Protein AF-F0NDY6-F1 (afdb_monomer_lite)

Structure (mmCIF, N/CA/C/O backbone):
data_AF-F0NDY6-F1
#
_entry.id   AF-F0NDY6-F1
#
loop_
_atom_site.group_PDB
_atom_site.id
_atom_site.type_symbol
_atom_site.label_atom_id
_atom_site.label_alt_id
_atom_site.label_comp_id
_atom_site.label_asym_id
_atom_site.label_entity_id
_atom_site.label_seq_id
_atom_site.pdbx_PDB_ins_code
_atom_site.Cartn_x
_atom_site.Cartn_y
_atom_site.Cartn_z
_atom_site.occupancy
_atom_site.B_iso_or_equiv
_atom_site.auth_seq_id
_atom_site.auth_comp_id
_atom_site.auth_asym_id
_atom_site.auth_atom_id
_atom_site.pdbx_PDB_model_num
ATOM 1 N N . MET A 1 1 ? -5.858 -20.146 -12.655 1.00 32.12 1 MET A N 1
ATOM 2 C CA . MET A 1 1 ? -6.289 -18.75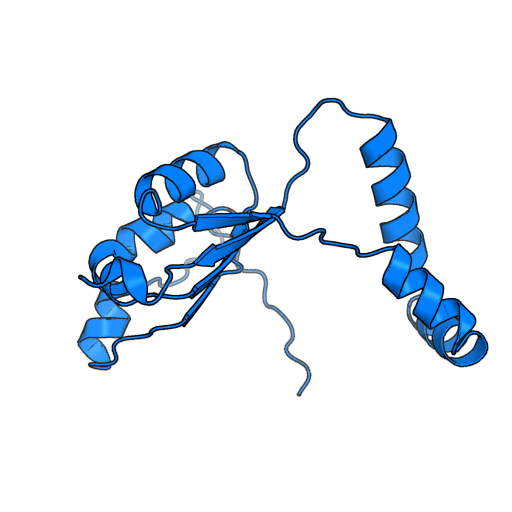9 -12.919 1.00 32.12 1 MET A CA 1
ATOM 3 C C . MET A 1 1 ? -5.084 -17.980 -13.416 1.00 32.12 1 MET A C 1
ATOM 5 O O . MET A 1 1 ? -4.081 -17.957 -12.718 1.00 32.12 1 MET A O 1
ATOM 9 N N . LYS A 1 2 ? -5.139 -17.445 -14.639 1.00 26.45 2 LYS A N 1
ATOM 10 C CA . LYS A 1 2 ? -4.203 -16.422 -15.123 1.00 26.45 2 LYS A CA 1
ATOM 11 C C . LYS A 1 2 ? -4.913 -15.088 -14.911 1.00 26.45 2 LYS A C 1
ATOM 13 O O . LYS A 1 2 ? -5.966 -14.895 -15.505 1.00 26.45 2 LYS A O 1
ATOM 18 N N . GLY A 1 3 ? -4.398 -14.247 -14.023 1.00 27.20 3 GLY A N 1
ATOM 19 C CA . GLY A 1 3 ? -4.790 -12.842 -13.980 1.00 27.20 3 GLY A CA 1
ATOM 20 C C . GLY A 1 3 ? -3.934 -12.102 -14.995 1.00 27.20 3 GLY A C 1
ATOM 21 O O . GLY A 1 3 ? -2.710 -12.135 -14.886 1.00 27.20 3 GLY A O 1
ATOM 22 N N . GLU A 1 4 ? -4.555 -11.511 -16.007 1.00 30.88 4 GLU A N 1
ATOM 23 C CA . GLU A 1 4 ? -3.909 -10.481 -16.814 1.00 30.88 4 GLU A CA 1
ATOM 24 C C . GLU A 1 4 ? -4.070 -9.176 -16.036 1.00 30.88 4 GLU A C 1
ATOM 26 O O . GLU A 1 4 ? -5.188 -8.717 -15.812 1.00 30.88 4 GLU A O 1
ATOM 31 N N . GLY A 1 5 ? -2.960 -8.644 -15.522 1.00 31.23 5 GLY A N 1
ATOM 32 C CA . GLY A 1 5 ? -2.957 -7.325 -14.902 1.00 31.23 5 GLY A CA 1
ATOM 33 C C . GLY A 1 5 ? -3.277 -6.296 -15.977 1.00 31.23 5 GLY A C 1
ATOM 34 O O . GLY A 1 5 ? -2.500 -6.126 -16.915 1.00 31.23 5 GLY A O 1
ATOM 35 N N . VAL A 1 6 ? -4.434 -5.651 -15.868 1.00 41.22 6 VAL A N 1
ATOM 36 C CA . VAL A 1 6 ? -4.767 -4.489 -16.687 1.00 41.22 6 VAL A CA 1
ATOM 37 C C . VAL A 1 6 ? -4.122 -3.299 -15.991 1.00 41.22 6 VAL A C 1
ATOM 39 O O . VAL A 1 6 ? -4.598 -2.866 -14.946 1.00 41.22 6 VAL A O 1
ATOM 42 N N . GLY A 1 7 ? -2.996 -2.825 -16.523 1.00 38.09 7 GLY A N 1
ATOM 43 C CA . GLY A 1 7 ? -2.398 -1.573 -16.070 1.00 38.09 7 GLY A CA 1
ATOM 44 C C . GLY A 1 7 ? -3.361 -0.433 -16.382 1.00 38.09 7 GLY A C 1
ATOM 45 O O . GLY A 1 7 ? -3.618 -0.151 -17.552 1.00 38.09 7 GLY A O 1
ATOM 46 N N . ALA A 1 8 ? -3.931 0.177 -15.348 1.00 44.84 8 ALA A N 1
ATOM 47 C CA . ALA A 1 8 ? -4.697 1.407 -15.465 1.00 44.84 8 ALA A CA 1
ATOM 48 C C . ALA A 1 8 ? -3.786 2.558 -15.044 1.00 44.84 8 ALA A C 1
ATOM 50 O O . ALA A 1 8 ? -3.334 2.623 -13.903 1.00 44.84 8 ALA A O 1
ATOM 51 N N . TYR A 1 9 ? -3.496 3.444 -15.987 1.00 43.22 9 TYR A N 1
ATOM 52 C CA . TYR A 1 9 ? -2.770 4.676 -15.730 1.00 43.22 9 TYR A CA 1
ATOM 53 C C . TYR A 1 9 ? -3.786 5.755 -15.362 1.00 43.22 9 TYR A C 1
ATOM 55 O O . TYR A 1 9 ? -4.746 5.976 -16.100 1.00 43.22 9 TYR A O 1
ATOM 63 N N . VAL A 1 10 ? -3.588 6.431 -14.234 1.00 45.19 10 VAL A N 1
ATOM 64 C CA . VAL A 1 10 ? -4.362 7.631 -13.902 1.00 45.19 10 VAL A CA 1
ATOM 65 C C . VAL A 1 10 ? -3.644 8.818 -14.536 1.00 45.19 10 VAL A C 1
ATOM 67 O O . VAL A 1 10 ? -2.649 9.304 -14.003 1.00 45.19 10 VAL A O 1
ATOM 70 N N . PHE A 1 11 ? -4.114 9.254 -15.703 1.00 44.19 11 PHE A N 1
ATOM 71 C CA . PHE A 1 11 ? -3.645 10.484 -16.340 1.00 44.19 11 PHE A CA 1
ATOM 72 C C . PHE A 1 11 ? -4.485 11.666 -15.846 1.00 44.19 11 PHE A C 1
ATOM 74 O O . PHE A 1 11 ? -5.712 11.612 -15.908 1.00 44.19 11 PHE A O 1
ATOM 81 N N . GLU A 1 12 ? -3.847 12.756 -15.412 1.00 50.72 12 GLU A N 1
ATOM 82 C CA . GLU A 1 12 ? -4.555 14.021 -15.140 1.00 50.72 12 GLU A CA 1
ATOM 83 C C . GLU A 1 12 ? -5.083 14.682 -16.440 1.00 50.72 12 GLU A C 1
ATOM 85 O O . GLU A 1 12 ? -5.994 15.503 -16.371 1.00 50.72 12 GLU A O 1
ATOM 90 N N . ASP A 1 13 ? -4.613 14.240 -17.620 1.00 47.25 13 ASP A N 1
ATOM 91 C CA . ASP A 1 13 ? -4.932 14.815 -18.942 1.00 47.25 13 ASP A CA 1
ATOM 92 C C . ASP A 1 13 ? -5.952 14.018 -19.796 1.00 47.25 13 ASP A C 1
ATOM 94 O O . ASP A 1 13 ? -6.128 14.286 -20.983 1.00 47.25 13 ASP A O 1
ATOM 98 N N . GLY A 1 14 ? -6.703 13.079 -19.209 1.00 49.50 14 GLY A N 1
ATOM 99 C CA . GLY A 1 14 ? -8.035 12.741 -19.739 1.00 49.50 14 GLY A CA 1
ATOM 100 C C . GLY A 1 14 ? -8.163 11.798 -20.949 1.00 49.50 14 GLY A C 1
ATOM 101 O O . GLY A 1 14 ? -9.225 11.798 -21.570 1.00 49.50 14 GLY A O 1
ATOM 102 N N . GLU A 1 15 ? -7.196 10.931 -21.265 1.00 50.59 15 GLU A N 1
ATOM 103 C CA . GLU A 1 15 ? -7.469 9.779 -22.150 1.00 50.59 15 GLU A CA 1
ATOM 104 C C . GLU A 1 15 ? -7.735 8.505 -21.332 1.00 50.59 15 GLU A C 1
ATOM 106 O O . GLU A 1 15 ? -6.826 7.771 -20.953 1.00 50.59 15 GLU A O 1
ATOM 111 N N . GLY A 1 16 ? -9.025 8.267 -21.058 1.00 60.34 16 GLY A N 1
ATOM 112 C CA . GLY A 1 16 ? -9.543 7.109 -20.322 1.00 60.34 16 GLY A CA 1
ATOM 113 C C . GLY A 1 16 ? -10.058 7.479 -18.932 1.00 60.34 16 GLY A C 1
ATOM 114 O O . GLY A 1 16 ? -9.355 7.318 -17.941 1.00 60.34 16 GLY A O 1
ATOM 115 N N . MET A 1 17 ? -11.298 7.973 -18.844 1.00 63.53 17 MET A N 1
ATOM 116 C CA . MET A 1 17 ? -11.940 8.188 -17.545 1.00 63.53 17 MET A CA 1
ATOM 117 C C . MET A 1 17 ? -12.226 6.837 -16.888 1.00 63.53 17 MET A C 1
ATOM 119 O O . MET A 1 17 ? -12.921 5.997 -17.460 1.00 63.53 17 MET A O 1
ATOM 123 N N . VAL A 1 18 ? -11.697 6.646 -15.685 1.00 72.69 18 VAL A N 1
ATOM 124 C CA . VAL A 1 18 ? -12.030 5.523 -14.810 1.00 72.69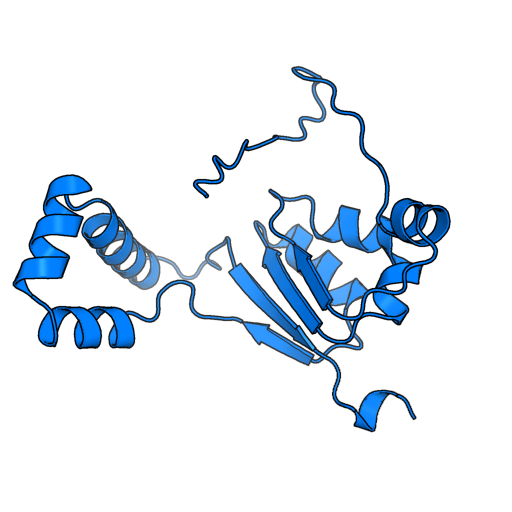 18 VAL A CA 1
ATOM 125 C C . VAL A 1 18 ? -12.737 6.066 -13.578 1.00 72.69 18 VAL A C 1
ATOM 127 O O . VAL A 1 18 ? -12.338 7.090 -13.025 1.00 72.69 18 VAL A O 1
ATOM 130 N N . GLU A 1 19 ? -13.804 5.395 -13.159 1.00 81.06 19 GLU A N 1
ATOM 131 C CA . GLU A 1 19 ? -14.434 5.684 -11.875 1.00 81.06 19 GLU A CA 1
ATOM 132 C C . GLU A 1 19 ? -13.566 5.104 -10.757 1.00 81.06 19 GLU A C 1
ATOM 134 O O . GLU A 1 19 ? -13.133 3.950 -10.813 1.00 81.06 19 GLU A O 1
ATOM 139 N N . THR A 1 20 ? -13.298 5.916 -9.740 1.00 86.75 20 THR A N 1
ATOM 140 C CA . THR A 1 20 ? -12.512 5.528 -8.568 1.00 86.75 20 THR A CA 1
ATOM 141 C C . THR A 1 20 ? -13.327 5.768 -7.308 1.00 86.75 20 THR A C 1
ATOM 143 O O . THR A 1 20 ? -14.029 6.771 -7.218 1.00 86.75 20 THR A O 1
ATOM 146 N N 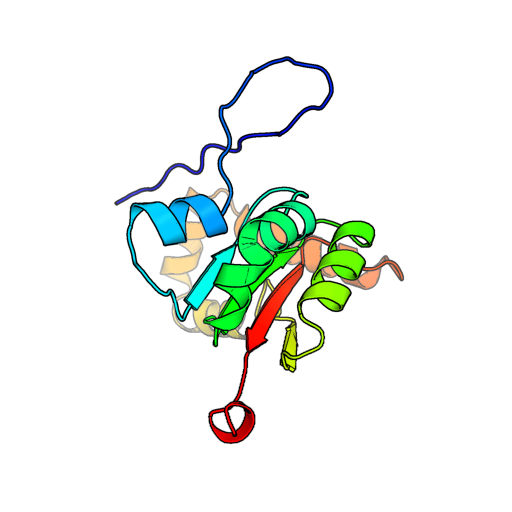. THR A 1 21 ? -13.175 4.893 -6.321 1.00 92.38 21 THR A N 1
ATOM 147 C CA . THR A 1 21 ? -13.742 5.027 -4.971 1.00 92.38 21 THR A CA 1
ATOM 148 C C . THR A 1 21 ? -12.616 4.962 -3.941 1.00 92.38 21 THR A C 1
ATOM 150 O O . THR A 1 21 ? -11.475 4.612 -4.267 1.00 92.38 21 THR A O 1
ATOM 153 N N . THR A 1 22 ? -12.914 5.323 -2.699 1.00 95.19 22 THR A N 1
ATOM 154 C CA . THR A 1 22 ? -11.948 5.276 -1.603 1.00 95.19 22 THR A CA 1
ATOM 155 C C . THR A 1 22 ? -12.006 3.956 -0.832 1.00 95.19 22 THR A C 1
ATOM 157 O O . THR A 1 22 ? -13.012 3.250 -0.824 1.00 95.19 22 THR A O 1
ATOM 160 N N . LEU A 1 23 ? -10.917 3.607 -0.139 1.00 94.50 23 LEU A N 1
ATOM 161 C CA . LEU A 1 23 ? -10.915 2.426 0.731 1.00 94.50 23 LEU A CA 1
ATOM 162 C C . LEU A 1 23 ? -11.915 2.571 1.889 1.00 94.50 23 LEU A C 1
ATOM 164 O O . LEU A 1 23 ? -12.510 1.575 2.293 1.00 94.50 23 LEU A O 1
ATOM 168 N N . ASP A 1 24 ? -12.115 3.792 2.398 1.00 97.12 24 ASP A N 1
ATOM 169 C CA . ASP A 1 24 ? -13.085 4.060 3.461 1.00 97.12 24 ASP A CA 1
ATOM 170 C C . ASP A 1 24 ? -14.533 3.870 2.990 1.00 97.12 24 ASP A C 1
ATOM 172 O O . ASP A 1 24 ? -15.311 3.261 3.721 1.00 97.12 24 ASP A O 1
ATOM 176 N N . GLU A 1 25 ? -14.877 4.298 1.771 1.00 96.38 25 GLU A N 1
ATOM 177 C CA . GLU A 1 25 ? -16.191 4.024 1.162 1.00 96.38 25 GLU A CA 1
ATOM 178 C C . GLU A 1 25 ? -16.427 2.515 1.026 1.00 96.38 25 GLU A C 1
ATOM 180 O O . GLU A 1 25 ? -17.449 2.007 1.481 1.00 96.38 25 GLU A O 1
ATOM 185 N N . ILE A 1 26 ? -15.443 1.761 0.520 1.00 94.19 26 ILE A N 1
ATOM 186 C CA . ILE A 1 26 ? -15.537 0.293 0.438 1.00 94.19 26 ILE A CA 1
ATOM 187 C C . ILE A 1 26 ? -15.738 -0.324 1.833 1.00 94.19 26 ILE A C 1
ATOM 189 O O . ILE A 1 26 ? -16.524 -1.261 2.003 1.00 94.19 26 ILE A O 1
ATOM 193 N N . MET A 1 27 ? -15.026 0.169 2.849 1.00 95.12 27 MET A N 1
ATOM 194 C CA . MET A 1 27 ? -15.158 -0.295 4.233 1.00 95.12 27 MET A CA 1
ATOM 195 C C . MET A 1 27 ? -16.567 -0.028 4.787 1.00 95.12 27 MET A C 1
ATOM 197 O O . MET A 1 27 ? -17.130 -0.886 5.470 1.00 95.12 27 MET A O 1
ATOM 201 N N . GLU A 1 28 ? -17.139 1.140 4.491 1.00 95.88 28 GLU A N 1
ATOM 202 C CA . GLU A 1 28 ? -18.485 1.536 4.909 1.00 95.88 28 GLU A CA 1
ATOM 203 C C . GLU A 1 28 ? -19.567 0.704 4.210 1.00 95.88 28 GLU A C 1
ATOM 205 O O . GLU A 1 28 ? -20.410 0.111 4.884 1.00 95.88 28 GLU A O 1
ATOM 210 N N . GLU A 1 29 ? -19.499 0.581 2.884 1.00 96.00 29 GLU A N 1
ATOM 211 C CA . GLU A 1 29 ? -20.467 -0.166 2.073 1.00 96.00 29 GLU A CA 1
ATOM 212 C C . GLU A 1 29 ? -20.502 -1.655 2.425 1.00 96.00 29 GLU A C 1
ATOM 214 O O . GLU A 1 29 ? -21.564 -2.280 2.470 1.00 96.00 29 GLU A O 1
ATOM 219 N N . THR A 1 30 ? -19.333 -2.243 2.681 1.00 94.12 30 THR A N 1
ATOM 220 C CA . THR A 1 30 ? -19.222 -3.676 2.980 1.00 94.12 30 THR A CA 1
ATOM 221 C C . THR A 1 30 ? -19.377 -3.994 4.467 1.00 94.12 30 THR A C 1
ATOM 223 O O . THR A 1 30 ? -19.604 -5.151 4.828 1.00 94.12 30 THR A O 1
ATOM 226 N N . GLY A 1 31 ? -19.208 -3.002 5.349 1.00 94.31 31 GLY A N 1
ATOM 227 C CA . GLY A 1 31 ? -19.110 -3.187 6.800 1.00 94.31 31 GLY A CA 1
ATOM 228 C C . GLY A 1 31 ? -17.886 -4.002 7.250 1.00 94.31 31 GLY A C 1
ATOM 229 O O . GLY A 1 31 ? -17.790 -4.381 8.424 1.00 94.31 31 GLY A O 1
ATOM 230 N N . LEU A 1 32 ? -16.956 -4.315 6.340 1.00 93.00 32 LEU A N 1
ATOM 231 C CA . LEU A 1 32 ? -15.773 -5.121 6.625 1.00 93.00 32 LEU A CA 1
ATOM 232 C C . LEU A 1 32 ? -14.671 -4.264 7.237 1.00 93.00 32 LEU A C 1
ATOM 234 O O . LEU A 1 32 ? -14.440 -3.142 6.821 1.00 93.00 32 LEU A O 1
ATOM 238 N N . LYS A 1 33 ? -13.926 -4.828 8.189 1.00 95.56 33 LYS A N 1
ATOM 239 C CA . LYS A 1 33 ? -12.748 -4.190 8.795 1.00 95.56 33 LYS A CA 1
ATOM 240 C C . LYS A 1 33 ? -11.504 -4.996 8.434 1.00 95.56 33 LYS A C 1
ATOM 242 O O . LYS A 1 33 ? -11.177 -5.948 9.152 1.00 95.56 33 LYS A O 1
ATOM 247 N N . PRO A 1 34 ? -10.851 -4.706 7.296 1.00 93.38 34 PRO A N 1
ATOM 248 C CA . PRO A 1 34 ? -9.717 -5.496 6.850 1.00 93.38 34 PRO A CA 1
ATOM 249 C C . PRO A 1 34 ? -8.551 -5.357 7.831 1.00 93.38 34 PRO A C 1
ATOM 251 O O . PRO A 1 34 ? -8.283 -4.283 8.361 1.00 93.38 34 PRO A O 1
ATOM 254 N N . ARG A 1 35 ? -7.843 -6.467 8.053 1.00 95.25 35 ARG A N 1
ATOM 255 C CA . ARG A 1 35 ? -6.606 -6.510 8.855 1.00 95.25 35 ARG A CA 1
ATOM 256 C C . ARG A 1 35 ? -5.351 -6.532 7.986 1.00 95.25 35 ARG A C 1
ATOM 258 O O . ARG A 1 35 ? -4.257 -6.270 8.479 1.00 95.25 35 ARG A O 1
ATOM 265 N N . ILE A 1 36 ? -5.506 -6.868 6.707 1.00 95.69 36 ILE A N 1
ATOM 266 C CA . ILE A 1 36 ? -4.421 -7.029 5.741 1.00 95.69 36 ILE A CA 1
ATOM 267 C C . ILE A 1 36 ? -4.779 -6.244 4.483 1.00 95.69 36 ILE A C 1
ATOM 269 O O . ILE A 1 36 ? -5.898 -6.367 3.988 1.00 95.69 36 ILE A O 1
ATOM 273 N N . LEU A 1 37 ? -3.819 -5.484 3.964 1.00 95.69 37 LEU A N 1
ATOM 274 C CA . LEU A 1 37 ? -3.913 -4.765 2.698 1.00 95.69 37 LEU A CA 1
ATOM 275 C C . LEU A 1 37 ? -2.729 -5.154 1.807 1.00 95.69 37 LEU A C 1
ATOM 277 O O . LEU A 1 37 ? -1.586 -5.118 2.253 1.00 95.69 37 LEU A O 1
ATOM 281 N N . LYS A 1 38 ? -2.996 -5.504 0.547 1.00 95.62 38 LYS A N 1
ATOM 282 C CA . LYS A 1 38 ? -1.976 -5.571 -0.504 1.00 95.62 38 LYS A CA 1
ATOM 283 C C . LYS A 1 38 ? -2.273 -4.470 -1.514 1.00 95.62 38 LYS A C 1
ATOM 285 O O . LYS A 1 38 ? -3.379 -4.438 -2.045 1.00 95.62 38 LYS A O 1
ATOM 290 N N . MET A 1 39 ? -1.312 -3.588 -1.757 1.00 93.81 39 MET A N 1
ATOM 291 C CA . MET A 1 39 ? -1.469 -2.415 -2.615 1.00 93.81 39 MET A CA 1
ATOM 292 C C . MET A 1 39 ? -0.365 -2.387 -3.665 1.00 93.81 39 MET A C 1
ATOM 294 O O . MET A 1 39 ? 0.811 -2.289 -3.347 1.00 93.81 39 MET A O 1
ATOM 298 N N . ASP A 1 40 ? -0.758 -2.508 -4.920 1.00 92.19 40 ASP A N 1
ATOM 299 C CA . ASP A 1 40 ? 0.145 -2.553 -6.063 1.00 92.19 40 ASP A CA 1
ATOM 300 C C . ASP A 1 40 ? -0.517 -1.710 -7.153 1.00 92.19 40 ASP A C 1
ATOM 302 O O . ASP A 1 40 ? -1.324 -2.207 -7.940 1.00 92.19 40 ASP A O 1
ATOM 306 N N . ILE A 1 41 ? -0.344 -0.392 -7.023 1.00 87.81 41 ILE A N 1
ATOM 307 C CA . ILE A 1 41 ? -0.948 0.622 -7.888 1.00 87.81 41 ILE A CA 1
ATOM 308 C C . ILE A 1 41 ? 0.142 1.589 -8.327 1.00 87.81 41 ILE A C 1
ATOM 310 O O . ILE A 1 41 ? 0.984 1.980 -7.528 1.00 87.81 41 ILE A O 1
ATOM 314 N N . GLU A 1 42 ? 0.108 1.985 -9.589 1.00 85.38 42 GLU A N 1
ATOM 315 C CA . GLU A 1 42 ? 1.161 2.789 -10.207 1.00 85.38 42 GLU A CA 1
ATOM 316 C C . GLU A 1 42 ? 1.088 4.245 -9.708 1.00 85.38 42 GLU A C 1
ATOM 318 O O . GLU A 1 42 ? 0.255 5.031 -10.165 1.00 85.38 42 GLU A O 1
ATOM 323 N N . GLY A 1 43 ? 1.939 4.615 -8.746 1.00 80.62 43 GLY A N 1
ATOM 324 C CA . GLY A 1 43 ? 2.198 6.016 -8.376 1.00 80.62 43 GLY A CA 1
ATOM 325 C C . GLY A 1 43 ? 1.067 6.754 -7.644 1.00 80.62 43 GLY A C 1
ATOM 326 O O . GLY A 1 43 ? 1.111 7.981 -7.533 1.00 80.62 43 GLY A O 1
ATOM 327 N N . ALA A 1 44 ? 0.062 6.047 -7.114 1.00 88.94 44 ALA A N 1
ATOM 328 C CA . ALA A 1 44 ? -1.062 6.629 -6.366 1.00 88.94 44 ALA A CA 1
ATOM 329 C C . ALA A 1 44 ? -1.249 6.070 -4.937 1.00 88.94 44 ALA A C 1
ATOM 331 O O . ALA A 1 44 ? -2.247 6.368 -4.283 1.00 88.94 44 ALA A O 1
ATOM 332 N N . GLU A 1 45 ? -0.299 5.290 -4.429 1.00 94.50 45 GLU A N 1
ATOM 333 C CA . GLU A 1 45 ? -0.291 4.600 -3.132 1.00 94.50 45 GLU A CA 1
ATOM 334 C C . GLU A 1 45 ? -0.633 5.544 -1.970 1.00 94.50 45 GLU A C 1
ATOM 336 O O . GLU A 1 45 ? -1.579 5.304 -1.220 1.00 94.50 45 GLU A O 1
ATOM 341 N N . GLY A 1 46 ? 0.068 6.672 -1.855 1.00 93.94 46 GLY A N 1
ATOM 342 C CA . GLY A 1 46 ? -0.182 7.685 -0.834 1.00 93.94 46 GLY A CA 1
ATOM 343 C C . GLY A 1 46 ? -1.577 8.300 -0.950 1.00 93.94 46 GLY A C 1
ATOM 344 O O . GLY A 1 46 ? -2.263 8.439 0.060 1.00 93.94 46 GLY A O 1
ATOM 345 N N . LYS A 1 47 ? -2.046 8.605 -2.172 1.00 92.75 47 LYS A N 1
ATOM 346 C CA . LYS A 1 47 ? -3.414 9.112 -2.407 1.00 92.75 47 LYS A CA 1
ATOM 347 C C . LYS A 1 47 ? -4.465 8.074 -1.979 1.00 92.75 47 LYS A C 1
ATOM 349 O O . LYS A 1 47 ? -5.429 8.428 -1.303 1.00 92.75 47 LYS A O 1
ATOM 354 N N . ALA A 1 48 ? -4.256 6.798 -2.305 1.00 94.31 48 ALA A N 1
ATOM 355 C CA . ALA A 1 48 ? -5.149 5.708 -1.916 1.00 94.31 48 ALA A CA 1
ATOM 356 C C . ALA A 1 48 ? -5.190 5.500 -0.392 1.00 94.31 48 ALA A C 1
ATOM 358 O O . ALA A 1 48 ? -6.263 5.277 0.168 1.00 94.31 48 ALA A O 1
ATOM 359 N N . LEU A 1 49 ? -4.050 5.630 0.298 1.00 96.19 49 LEU A N 1
ATOM 360 C CA . LEU A 1 49 ? -3.992 5.582 1.762 1.00 96.19 49 LEU A CA 1
ATOM 361 C C . LEU A 1 49 ? -4.682 6.784 2.422 1.00 96.19 49 LEU A C 1
ATOM 363 O O . LEU A 1 49 ? -5.335 6.601 3.447 1.00 96.19 49 LEU A O 1
ATOM 367 N N . ILE A 1 50 ? -4.593 7.986 1.837 1.00 95.62 50 ILE A N 1
ATOM 368 C CA . ILE A 1 50 ? -5.329 9.173 2.314 1.00 95.62 50 ILE A CA 1
ATOM 369 C C . ILE A 1 50 ? -6.840 8.924 2.253 1.00 95.62 50 ILE A C 1
ATOM 371 O O . ILE A 1 50 ? -7.537 9.165 3.237 1.00 95.62 50 ILE A O 1
ATOM 375 N N . GLY A 1 51 ? -7.341 8.383 1.137 1.00 94.06 51 GLY A N 1
ATOM 376 C CA . GLY A 1 51 ? -8.748 7.978 1.013 1.00 94.06 51 GLY A CA 1
ATOM 377 C C . GLY A 1 51 ? -9.146 6.811 1.931 1.00 94.06 51 GLY A C 1
ATOM 378 O O . GLY A 1 51 ? -10.325 6.530 2.099 1.00 94.06 51 GLY A O 1
ATOM 379 N N . GLY A 1 52 ? -8.180 6.116 2.529 1.00 94.75 52 GLY A N 1
ATOM 380 C CA . GLY A 1 52 ? -8.389 4.973 3.415 1.00 94.75 52 GLY A CA 1
ATOM 381 C C . GLY A 1 52 ? -8.052 5.234 4.877 1.00 94.75 52 GLY A C 1
ATOM 382 O O . GLY A 1 52 ? -7.737 4.282 5.593 1.00 94.75 52 GLY A O 1
ATOM 383 N N . ILE A 1 53 ? -8.021 6.489 5.333 1.00 95.25 53 ILE A N 1
ATOM 384 C CA . ILE A 1 53 ? -7.449 6.821 6.644 1.00 95.25 53 ILE A CA 1
ATOM 385 C C . ILE A 1 53 ? -8.180 6.139 7.810 1.00 95.25 53 ILE A C 1
ATOM 387 O O . ILE A 1 53 ? -7.562 5.810 8.827 1.00 95.25 53 ILE A O 1
ATOM 391 N N . ASN A 1 54 ? -9.488 5.887 7.687 1.00 95.12 54 ASN A N 1
ATOM 392 C CA . ASN A 1 54 ? -10.228 5.136 8.697 1.00 95.12 54 ASN A CA 1
ATOM 393 C C . ASN A 1 54 ? -9.975 3.633 8.578 1.00 95.12 54 ASN A C 1
ATOM 395 O O . ASN A 1 54 ? -9.816 2.965 9.600 1.00 95.12 54 ASN A O 1
ATOM 399 N N . THR A 1 55 ? -9.854 3.123 7.358 1.00 95.56 55 THR A N 1
ATOM 400 C CA . THR A 1 55 ? -9.507 1.732 7.054 1.00 95.56 55 THR A CA 1
ATOM 401 C C . THR A 1 55 ? -8.133 1.368 7.620 1.00 95.56 55 THR A C 1
ATOM 403 O O . THR A 1 55 ? -7.985 0.334 8.274 1.00 95.56 55 THR A O 1
ATOM 406 N N . VAL A 1 56 ? -7.139 2.254 7.480 1.00 95.44 56 VAL A N 1
ATOM 407 C CA . VAL A 1 56 ? -5.764 2.081 7.989 1.00 95.44 56 VAL A CA 1
ATOM 408 C C . VAL A 1 56 ? -5.717 1.803 9.497 1.00 95.44 56 VAL A C 1
ATOM 410 O O . VAL A 1 56 ? -4.830 1.086 9.970 1.00 95.44 56 VAL A O 1
ATOM 413 N N . LYS A 1 57 ? -6.693 2.296 10.271 1.00 93.50 57 LYS A N 1
ATOM 414 C CA . LYS A 1 57 ? -6.772 2.063 11.725 1.00 93.50 57 LYS A CA 1
ATOM 415 C C . LYS A 1 57 ? -6.929 0.580 12.070 1.00 93.50 57 LYS A C 1
ATOM 417 O O . LYS A 1 57 ? -6.415 0.149 13.101 1.00 93.50 57 LYS A O 1
ATOM 422 N N . TYR A 1 58 ? -7.586 -0.192 11.206 1.00 94.12 58 TYR A N 1
ATOM 423 C CA . TYR A 1 58 ? -7.846 -1.622 11.399 1.00 94.12 58 TYR A CA 1
ATOM 424 C C . TYR A 1 58 ? -6.752 -2.524 10.821 1.00 94.12 58 TYR A C 1
ATOM 426 O O . TYR A 1 58 ? -6.669 -3.701 11.179 1.00 94.12 58 TYR A O 1
ATOM 434 N N . LEU A 1 59 ? -5.897 -1.974 9.955 1.00 94.75 59 LEU A N 1
ATOM 435 C CA . LEU A 1 59 ? -4.818 -2.721 9.328 1.00 94.75 59 LEU A CA 1
ATOM 436 C C . LEU A 1 59 ? -3.718 -3.059 10.337 1.00 94.75 59 LEU A C 1
ATOM 438 O O . LEU A 1 59 ? -3.277 -2.231 11.143 1.00 94.75 59 LEU A O 1
ATOM 442 N N . GLU A 1 60 ? -3.244 -4.294 10.232 1.00 95.25 60 GLU A N 1
ATOM 443 C CA . GLU A 1 60 ? -2.125 -4.845 10.994 1.00 95.25 60 GLU A CA 1
ATOM 444 C C . GLU A 1 60 ? -0.938 -5.171 10.094 1.00 95.25 60 GLU A C 1
ATOM 446 O O . GLU A 1 60 ? 0.198 -5.174 10.561 1.00 95.25 60 GLU A O 1
ATOM 451 N N . LEU A 1 61 ? -1.205 -5.453 8.817 1.00 95.94 61 LEU A N 1
ATOM 452 C CA . LEU A 1 61 ? -0.214 -5.790 7.807 1.00 95.94 61 LEU A CA 1
ATOM 453 C C . LEU A 1 61 ? -0.565 -5.097 6.492 1.00 95.94 61 LEU A C 1
ATOM 455 O O . LEU A 1 61 ? -1.699 -5.182 6.021 1.00 95.94 61 LEU A O 1
ATOM 459 N N . ILE A 1 62 ? 0.420 -4.447 5.889 1.00 97.06 62 ILE A N 1
ATOM 460 C CA . ILE A 1 62 ? 0.299 -3.810 4.584 1.00 97.06 62 ILE A CA 1
ATOM 461 C C . ILE A 1 62 ? 1.498 -4.240 3.750 1.00 97.06 62 ILE A C 1
ATOM 463 O O . ILE A 1 62 ? 2.636 -4.006 4.143 1.00 97.06 62 ILE A O 1
ATOM 467 N N . GLU A 1 63 ? 1.254 -4.883 2.619 1.00 96.19 63 GLU A N 1
ATOM 468 C CA . GLU A 1 63 ? 2.266 -5.136 1.596 1.00 96.19 63 GLU A CA 1
ATOM 469 C C . GLU A 1 63 ? 2.034 -4.156 0.452 1.00 96.19 63 GLU A C 1
ATOM 471 O O . GLU A 1 63 ? 0.919 -4.077 -0.064 1.00 96.19 63 GLU A O 1
ATOM 476 N N . MET A 1 64 ? 3.062 -3.411 0.059 1.00 93.62 64 MET A N 1
ATOM 477 C CA . MET A 1 64 ? 2.940 -2.440 -1.019 1.00 93.62 64 MET A CA 1
ATOM 478 C C . MET A 1 64 ? 4.146 -2.382 -1.940 1.00 93.62 64 MET A C 1
ATOM 480 O O . MET A 1 64 ? 5.278 -2.565 -1.497 1.00 93.62 64 MET A O 1
ATOM 484 N N . GLU A 1 65 ? 3.887 -2.094 -3.208 1.00 93.62 65 GLU A N 1
ATOM 485 C CA . GLU A 1 65 ? 4.895 -1.668 -4.171 1.00 93.62 65 GLU A CA 1
ATOM 486 C C . GLU A 1 65 ? 4.773 -0.153 -4.336 1.00 93.62 65 GLU A C 1
ATOM 488 O O . GLU A 1 65 ? 3.723 0.317 -4.751 1.00 93.62 65 GLU A O 1
ATOM 493 N N . VAL A 1 66 ? 5.800 0.600 -3.929 1.00 92.19 66 VAL A N 1
ATOM 494 C CA . VAL A 1 66 ? 5.826 2.068 -4.025 1.00 92.19 66 VAL A CA 1
ATOM 495 C C . VAL A 1 66 ? 6.660 2.476 -5.229 1.00 92.19 66 VAL A C 1
ATOM 497 O O . VAL A 1 66 ? 7.810 2.044 -5.331 1.00 92.19 66 VAL A O 1
ATOM 500 N N . HIS A 1 67 ? 6.115 3.310 -6.112 1.00 88.62 67 HIS A N 1
ATOM 501 C CA . HIS A 1 67 ? 6.706 3.571 -7.432 1.00 88.62 67 HIS A CA 1
ATOM 502 C C . HIS A 1 67 ? 7.615 4.810 -7.529 1.00 88.62 67 HIS A C 1
ATOM 504 O O . HIS A 1 67 ? 8.403 4.904 -8.472 1.00 88.62 67 HIS A O 1
ATOM 510 N N . ASP A 1 68 ? 7.584 5.731 -6.560 1.00 88.56 68 ASP A N 1
ATOM 511 C CA . ASP A 1 68 ? 8.445 6.921 -6.556 1.00 88.56 68 ASP A CA 1
ATOM 512 C C . ASP A 1 68 ? 8.742 7.468 -5.143 1.00 88.56 68 ASP A C 1
ATOM 514 O O . ASP A 1 68 ? 8.133 7.079 -4.143 1.00 88.56 68 ASP A O 1
ATOM 518 N N . GLU A 1 69 ? 9.721 8.375 -5.051 1.00 90.25 69 GLU A N 1
ATOM 519 C CA . GLU A 1 69 ? 10.194 8.933 -3.778 1.00 90.25 69 GLU A CA 1
ATOM 520 C C . GLU A 1 69 ? 9.209 9.902 -3.115 1.00 90.25 69 GLU A C 1
ATOM 522 O O . GLU A 1 69 ? 9.131 9.958 -1.885 1.00 90.25 69 GLU A O 1
ATOM 527 N N . GLU A 1 70 ? 8.463 10.682 -3.895 1.00 90.25 70 GLU A N 1
ATOM 528 C CA . GLU A 1 70 ? 7.487 11.622 -3.344 1.00 90.25 70 GLU A CA 1
ATOM 529 C C . GLU A 1 70 ? 6.340 10.859 -2.681 1.00 90.25 70 GLU A C 1
ATOM 531 O O . GLU A 1 70 ? 5.912 11.174 -1.567 1.00 90.25 70 GLU A O 1
ATOM 536 N N . ASN A 1 71 ? 5.882 9.808 -3.346 1.00 90.38 71 ASN A N 1
ATOM 537 C CA . ASN A 1 71 ? 4.850 8.925 -2.858 1.00 90.38 71 ASN A CA 1
ATOM 538 C C . ASN A 1 71 ? 5.318 8.141 -1.631 1.00 90.38 71 ASN A C 1
ATOM 540 O O . ASN A 1 71 ? 4.606 8.076 -0.630 1.00 90.38 71 ASN A O 1
ATOM 544 N N . MET A 1 72 ? 6.571 7.678 -1.637 1.00 92.94 72 MET A N 1
ATOM 545 C CA . MET A 1 72 ? 7.191 7.058 -0.469 1.00 92.94 72 MET A CA 1
ATOM 546 C C . MET A 1 72 ? 7.131 7.953 0.776 1.00 92.94 72 MET A C 1
ATOM 548 O O . MET A 1 72 ? 6.786 7.471 1.853 1.00 92.94 72 MET A O 1
ATOM 552 N N . LYS A 1 73 ? 7.398 9.259 0.641 1.00 93.81 73 LYS A N 1
ATOM 553 C CA . LYS A 1 73 ? 7.302 10.212 1.764 1.00 93.81 73 LYS A CA 1
ATOM 554 C C . LYS A 1 73 ? 5.875 10.309 2.309 1.00 93.81 73 LYS A C 1
ATOM 556 O O . LYS A 1 73 ? 5.686 10.247 3.520 1.00 93.81 73 LYS A O 1
ATOM 561 N N . LYS A 1 74 ? 4.874 10.396 1.425 1.00 94.50 74 LYS A N 1
ATOM 562 C CA . LYS A 1 74 ? 3.448 10.436 1.810 1.00 94.50 74 LYS A CA 1
ATOM 563 C C . LYS A 1 74 ? 3.024 9.152 2.524 1.00 94.50 74 LYS A C 1
ATOM 565 O O . LYS A 1 74 ? 2.382 9.203 3.568 1.00 94.50 74 LYS A O 1
ATOM 570 N N . VAL A 1 75 ? 3.414 7.997 1.984 1.00 95.56 75 VAL A N 1
ATOM 571 C CA . VAL A 1 75 ? 3.169 6.686 2.600 1.00 95.56 75 VAL A CA 1
ATOM 572 C C . VAL A 1 75 ? 3.789 6.621 3.998 1.00 95.56 75 VAL A C 1
ATOM 574 O O . VAL A 1 75 ? 3.125 6.195 4.943 1.00 95.56 75 VAL A O 1
ATOM 577 N N . GLU A 1 76 ? 5.050 7.037 4.148 1.00 95.12 76 GLU A N 1
ATOM 578 C CA . GLU A 1 76 ? 5.748 7.017 5.437 1.00 95.12 76 GLU A CA 1
ATOM 579 C C . GLU A 1 76 ? 5.095 7.924 6.478 1.00 95.12 76 GLU A C 1
ATOM 581 O O . GLU A 1 76 ? 5.007 7.524 7.636 1.00 95.12 76 GLU A O 1
ATOM 586 N N . GLU A 1 77 ? 4.596 9.094 6.078 1.00 95.69 77 GLU A N 1
ATOM 587 C CA . GLU A 1 77 ? 3.865 10.010 6.958 1.00 95.69 77 GLU A CA 1
ATOM 588 C C . GLU A 1 77 ? 2.563 9.380 7.485 1.00 95.69 77 GLU A C 1
ATOM 590 O O . GLU A 1 77 ? 2.296 9.384 8.691 1.00 95.69 77 GLU A O 1
ATOM 595 N N . ILE A 1 78 ? 1.777 8.763 6.598 1.00 96.25 78 ILE A N 1
ATOM 596 C CA . ILE A 1 78 ? 0.498 8.131 6.958 1.00 96.25 78 ILE A CA 1
ATOM 597 C C . ILE A 1 78 ? 0.719 6.892 7.835 1.00 96.25 78 ILE A C 1
ATOM 599 O O . ILE A 1 78 ? -0.035 6.637 8.776 1.00 96.25 78 ILE A O 1
ATOM 603 N N . LEU A 1 79 ? 1.763 6.113 7.544 1.00 95.75 79 LEU A N 1
ATOM 604 C CA . LEU A 1 79 ? 2.060 4.846 8.214 1.00 95.75 79 LEU A CA 1
ATOM 605 C C . LEU A 1 79 ? 3.120 4.975 9.317 1.00 95.75 79 LEU A C 1
ATOM 607 O O . LEU A 1 79 ? 3.715 3.972 9.708 1.00 95.75 79 LEU A O 1
ATOM 611 N N . THR A 1 80 ? 3.315 6.174 9.874 1.00 93.25 80 THR A N 1
ATOM 612 C CA . THR A 1 80 ? 4.248 6.459 10.987 1.00 93.25 80 THR A CA 1
ATOM 613 C C . THR A 1 80 ? 4.111 5.504 12.179 1.00 93.25 80 THR A C 1
ATOM 615 O O . THR A 1 80 ? 5.102 5.176 12.828 1.00 93.25 80 THR A O 1
ATOM 618 N N . GLY A 1 81 ? 2.897 5.025 12.467 1.00 90.44 81 GLY A N 1
ATOM 619 C CA . GLY A 1 81 ? 2.621 4.065 13.544 1.00 90.44 81 GLY A CA 1
ATOM 620 C C . GLY A 1 81 ? 2.923 2.597 13.211 1.00 90.44 81 GLY A C 1
ATOM 621 O O . GLY A 1 81 ? 2.685 1.725 14.045 1.00 90.44 81 GLY A O 1
ATOM 622 N N . PHE A 1 82 ? 3.402 2.295 12.004 1.00 94.69 82 PHE A N 1
ATOM 623 C CA . PHE A 1 82 ? 3.744 0.943 11.574 1.00 94.69 82 PHE A CA 1
ATOM 624 C C . PHE A 1 82 ? 5.259 0.751 11.523 1.00 94.69 82 PHE A C 1
ATOM 626 O O . PHE A 1 82 ? 6.028 1.632 11.145 1.00 94.69 82 PHE A O 1
ATOM 633 N N . ARG A 1 83 ? 5.703 -0.467 11.827 1.00 95.19 83 ARG A N 1
ATOM 634 C CA . ARG A 1 83 ? 7.077 -0.890 11.545 1.00 95.19 83 ARG A CA 1
ATOM 635 C C . ARG A 1 83 ? 7.217 -1.151 10.052 1.00 95.19 83 ARG A C 1
ATOM 637 O O . ARG A 1 83 ? 6.320 -1.740 9.460 1.00 95.19 83 ARG A O 1
ATOM 644 N N . LYS A 1 84 ? 8.358 -0.788 9.466 1.00 94.62 84 LYS A N 1
ATOM 645 C CA . LYS A 1 84 ? 8.643 -0.944 8.031 1.00 94.62 84 LYS A CA 1
ATOM 646 C C . LYS A 1 84 ? 9.723 -1.996 7.778 1.00 94.62 84 LYS A C 1
ATOM 648 O O . LYS A 1 84 ? 10.719 -2.054 8.498 1.00 94.62 84 LYS A O 1
ATOM 653 N N . ARG A 1 85 ? 9.565 -2.792 6.719 1.00 92.12 85 ARG A N 1
ATOM 654 C CA . ARG A 1 85 ? 10.611 -3.654 6.149 1.00 92.12 85 ARG A CA 1
ATOM 655 C C . ARG A 1 85 ? 10.564 -3.596 4.624 1.00 92.12 85 ARG A C 1
ATOM 657 O O . ARG A 1 85 ? 9.578 -4.018 4.034 1.00 92.12 85 ARG A O 1
ATOM 664 N N . GLU A 1 86 ? 11.638 -3.125 3.998 1.00 89.56 86 GLU A N 1
ATOM 665 C CA . GLU A 1 86 ? 11.822 -3.224 2.544 1.00 89.56 86 GLU A CA 1
ATOM 666 C C . GLU A 1 86 ? 12.194 -4.672 2.182 1.00 89.56 86 GLU A C 1
ATOM 668 O O . GLU A 1 86 ? 13.026 -5.297 2.849 1.00 89.56 86 GLU A O 1
ATOM 673 N N . LEU A 1 87 ? 11.530 -5.232 1.175 1.00 82.38 87 LEU A N 1
ATOM 674 C CA . LEU A 1 87 ? 11.802 -6.558 0.639 1.00 82.38 87 LEU A CA 1
ATOM 675 C C . LEU A 1 87 ? 12.694 -6.427 -0.593 1.00 82.38 87 LEU A C 1
ATOM 677 O O . LEU A 1 87 ? 12.488 -5.572 -1.450 1.00 82.38 87 LEU A O 1
ATOM 681 N N . ALA A 1 88 ? 13.680 -7.314 -0.706 1.00 70.06 88 ALA A N 1
ATOM 682 C CA . ALA A 1 88 ? 14.424 -7.443 -1.946 1.00 70.06 88 ALA A CA 1
ATOM 683 C C . ALA A 1 88 ? 13.490 -8.030 -3.016 1.00 70.06 88 ALA A C 1
ATOM 685 O O . ALA A 1 88 ? 13.082 -9.184 -2.903 1.00 70.06 88 ALA A O 1
ATOM 686 N N . ILE A 1 89 ? 13.197 -7.240 -4.053 1.00 61.34 89 ILE A N 1
ATOM 687 C CA . ILE A 1 89 ? 12.356 -7.626 -5.205 1.00 61.34 89 ILE A CA 1
ATOM 688 C C . ILE A 1 89 ? 12.913 -8.882 -5.903 1.00 61.34 89 ILE A C 1
ATOM 690 O O . ILE A 1 89 ? 12.181 -9.664 -6.503 1.00 61.34 89 ILE A O 1
ATOM 694 N N . GLU A 1 90 ? 14.217 -9.136 -5.762 1.00 59.06 90 GLU A N 1
ATOM 695 C CA . GLU A 1 90 ? 14.884 -10.319 -6.293 1.00 59.06 90 GLU A CA 1
ATOM 696 C C . GLU A 1 90 ? 15.831 -10.915 -5.234 1.00 59.06 90 GLU A C 1
ATOM 698 O O . GLU A 1 90 ? 16.966 -10.463 -5.068 1.00 59.06 90 GLU A O 1
ATOM 703 N N . ASP A 1 91 ? 15.405 -11.970 -4.522 1.00 59.22 91 ASP A N 1
ATOM 704 C CA . ASP A 1 91 ? 16.349 -12.825 -3.784 1.00 59.22 91 ASP A CA 1
ATOM 705 C C . ASP A 1 91 ? 17.082 -13.736 -4.778 1.00 59.22 91 ASP A C 1
ATOM 707 O O . ASP A 1 91 ? 16.779 -14.919 -4.970 1.00 59.22 91 ASP A O 1
ATOM 711 N N . LEU A 1 92 ? 18.076 -13.137 -5.426 1.00 59.97 92 LEU A N 1
ATOM 712 C CA . LEU A 1 92 ? 19.055 -13.774 -6.298 1.00 59.97 92 LEU A CA 1
ATOM 713 C C . LEU A 1 92 ? 19.662 -15.048 -5.698 1.00 59.97 92 LEU A C 1
ATOM 715 O O . LEU A 1 92 ? 19.931 -16.005 -6.424 1.00 59.97 92 LEU A O 1
ATOM 719 N N . GLY A 1 93 ? 19.865 -15.082 -4.378 1.00 64.50 93 GLY A N 1
ATOM 720 C CA . GLY A 1 93 ? 20.392 -16.253 -3.688 1.00 64.50 93 GLY A CA 1
ATOM 721 C C . GLY A 1 93 ? 19.416 -17.420 -3.753 1.00 64.50 93 GLY A C 1
ATOM 722 O O . GLY A 1 93 ? 19.817 -18.563 -3.986 1.00 64.50 93 GLY A O 1
ATOM 723 N N . ASN A 1 94 ? 18.124 -17.140 -3.607 1.00 67.12 94 ASN A N 1
ATOM 724 C CA . ASN A 1 94 ? 17.086 -18.148 -3.736 1.00 67.12 94 ASN A CA 1
ATOM 725 C C . ASN A 1 94 ? 16.875 -18.568 -5.199 1.00 67.12 94 ASN A C 1
ATOM 727 O O . ASN A 1 94 ? 16.742 -19.762 -5.468 1.00 67.12 94 ASN A O 1
ATOM 731 N N . VAL A 1 95 ? 16.947 -17.630 -6.151 1.00 64.50 95 VAL A N 1
ATOM 732 C CA . VAL A 1 95 ? 16.915 -17.934 -7.595 1.00 64.50 95 VAL A CA 1
ATOM 733 C C . VAL A 1 95 ? 18.074 -18.856 -7.982 1.00 64.50 95 VAL A C 1
ATOM 735 O O . VAL A 1 95 ? 17.851 -19.894 -8.602 1.00 64.50 95 VAL A O 1
ATOM 738 N N . TYR A 1 96 ? 19.298 -18.551 -7.545 1.00 66.75 96 TYR A N 1
ATOM 739 C CA . TYR A 1 96 ? 20.475 -19.383 -7.802 1.00 66.75 96 TYR A CA 1
ATOM 740 C C . TYR A 1 96 ? 20.363 -20.768 -7.148 1.00 66.75 96 TYR A C 1
ATOM 742 O O . TYR A 1 96 ? 20.627 -21.788 -7.787 1.00 66.75 96 TYR A O 1
ATOM 750 N N . LYS A 1 97 ? 19.895 -20.838 -5.893 1.00 76.31 97 LYS A N 1
ATOM 751 C CA . LYS A 1 97 ? 19.627 -22.118 -5.213 1.00 76.31 97 LYS A CA 1
ATOM 752 C C . LYS A 1 97 ? 18.602 -22.963 -5.969 1.00 76.31 97 LYS A C 1
ATOM 754 O O . LYS A 1 97 ? 18.783 -24.174 -6.075 1.00 76.31 97 LYS A O 1
ATOM 759 N N . GLN A 1 98 ? 17.535 -22.355 -6.486 1.00 72.94 98 GLN A N 1
ATOM 760 C CA . GLN A 1 98 ? 16.526 -23.064 -7.274 1.00 72.94 98 GLN A CA 1
ATOM 761 C C . GLN A 1 98 ? 17.071 -23.491 -8.641 1.00 72.94 98 GLN A C 1
ATOM 763 O O . GLN A 1 98 ? 16.817 -24.621 -9.055 1.00 72.94 98 GLN A O 1
ATOM 768 N N . PHE A 1 99 ? 17.886 -22.652 -9.292 1.00 74.19 99 PHE A N 1
ATOM 769 C CA . PHE A 1 99 ? 18.596 -22.990 -10.530 1.00 74.19 99 PHE A CA 1
ATOM 770 C C . PHE A 1 99 ? 19.464 -24.237 -10.367 1.00 74.19 99 PHE A C 1
ATOM 772 O O . PHE A 1 99 ? 19.346 -25.171 -11.157 1.00 74.19 99 PHE A O 1
ATOM 779 N N . LEU A 1 100 ? 20.265 -24.305 -9.300 1.00 78.44 100 LEU A N 1
ATOM 780 C CA . LEU A 1 100 ? 21.096 -25.476 -9.010 1.00 78.44 100 LEU A CA 1
ATOM 781 C C . LEU A 1 100 ? 20.274 -26.738 -8.720 1.00 78.44 100 LEU A C 1
ATOM 783 O O . LEU A 1 100 ? 20.673 -27.831 -9.113 1.00 78.44 100 LEU A O 1
ATOM 787 N N . LYS A 1 101 ? 19.123 -26.608 -8.049 1.00 85.19 101 LYS A N 1
ATOM 788 C CA . LYS A 1 101 ? 18.244 -27.751 -7.751 1.00 85.19 101 LYS A CA 1
ATOM 789 C C . LYS A 1 101 ? 17.491 -28.259 -8.979 1.00 85.19 101 LYS A C 1
ATOM 791 O O . LYS A 1 101 ? 17.193 -29.450 -9.065 1.00 85.19 101 LYS A O 1
ATOM 796 N N . HIS A 1 102 ? 17.157 -27.375 -9.917 1.00 83.44 102 HIS A N 1
ATOM 797 C CA . HIS A 1 102 ? 16.272 -27.686 -11.041 1.00 83.44 102 HIS A CA 1
ATOM 798 C C . HIS A 1 102 ? 16.763 -27.109 -12.384 1.00 83.44 102 HIS A C 1
ATOM 800 O O . HIS A 1 102 ? 15.989 -26.436 -13.076 1.00 83.44 102 HIS A O 1
ATOM 806 N N . PRO A 1 103 ? 18.001 -27.415 -12.818 1.00 83.12 103 PRO A N 1
ATOM 807 C CA . PRO A 1 103 ? 18.649 -26.716 -13.927 1.00 83.12 103 PRO A CA 1
ATOM 808 C C . PRO A 1 103 ? 17.886 -26.871 -15.248 1.00 83.12 103 PRO A C 1
ATOM 810 O O . PRO A 1 103 ? 17.539 -25.882 -15.884 1.00 83.12 103 PRO A O 1
ATOM 813 N N . PHE A 1 104 ? 17.515 -28.095 -15.637 1.00 86.62 104 PHE A N 1
ATOM 814 C CA . PHE A 1 104 ? 16.820 -28.340 -16.910 1.00 86.62 104 PHE A CA 1
ATOM 815 C C . PHE A 1 104 ? 15.386 -27.798 -16.946 1.00 86.62 104 PHE A C 1
ATOM 817 O O . PHE A 1 104 ? 14.900 -27.386 -17.999 1.00 86.62 104 PHE A O 1
ATOM 824 N N . LYS A 1 105 ? 14.690 -27.791 -15.803 1.00 83.19 105 LYS A N 1
ATOM 825 C CA . LYS A 1 105 ? 13.322 -27.262 -15.707 1.00 83.19 105 LYS A CA 1
ATOM 826 C C . LYS A 1 105 ? 13.331 -25.745 -15.846 1.00 83.19 105 LYS A C 1
ATOM 828 O O . LYS A 1 105 ? 12.528 -25.204 -16.600 1.00 83.19 105 LYS A O 1
ATOM 833 N N . ILE A 1 106 ? 14.259 -25.084 -15.159 1.00 79.06 106 ILE A N 1
ATOM 834 C CA . ILE A 1 106 ? 14.408 -23.632 -15.231 1.00 79.06 106 ILE A CA 1
ATOM 835 C C . ILE A 1 106 ? 14.903 -23.221 -16.615 1.00 79.06 106 ILE A C 1
ATOM 837 O O . ILE A 1 106 ? 14.332 -22.308 -17.191 1.00 79.06 106 ILE A O 1
ATOM 841 N N . LEU A 1 107 ? 15.835 -23.960 -17.227 1.00 81.56 107 LEU A N 1
ATOM 842 C CA . LEU A 1 107 ? 16.275 -23.685 -18.597 1.00 81.56 107 LEU A CA 1
ATOM 843 C C . LEU A 1 107 ? 15.123 -23.773 -19.613 1.00 81.56 107 LEU A C 1
ATOM 845 O O . LEU A 1 107 ? 15.023 -22.937 -20.503 1.00 81.56 107 LEU A O 1
ATOM 849 N N . ARG A 1 108 ? 14.210 -24.745 -19.468 1.00 84.19 108 ARG A N 1
ATOM 850 C CA . ARG A 1 108 ? 13.006 -24.836 -20.316 1.00 84.19 108 ARG A CA 1
ATOM 851 C C . ARG A 1 108 ? 12.061 -23.650 -20.124 1.00 84.19 108 ARG A C 1
ATOM 853 O O . ARG A 1 108 ? 11.512 -23.166 -21.110 1.00 84.19 108 ARG A O 1
ATOM 860 N N . ILE A 1 109 ? 11.874 -23.195 -18.884 1.00 79.81 109 ILE A N 1
ATOM 861 C CA . ILE A 1 109 ? 11.053 -22.017 -18.567 1.00 79.81 109 ILE A CA 1
ATOM 862 C C . ILE A 1 109 ? 11.703 -20.750 -19.134 1.00 79.81 109 ILE A C 1
ATOM 864 O O . ILE A 1 109 ? 11.032 -19.977 -19.809 1.00 79.81 109 ILE A O 1
ATOM 868 N N . GLU A 1 110 ? 13.010 -20.569 -18.940 1.00 80.56 110 GLU A N 1
ATOM 869 C CA . GLU A 1 110 ? 13.757 -19.444 -19.502 1.00 80.56 110 GLU A CA 1
ATOM 870 C C . GLU A 1 110 ? 13.716 -19.458 -21.030 1.00 80.56 110 GLU A C 1
ATOM 872 O O . GLU A 1 110 ? 13.439 -18.422 -21.618 1.00 80.56 110 GLU A O 1
ATOM 877 N N . MET A 1 111 ? 13.892 -20.604 -21.698 1.00 82.56 111 MET A N 1
ATOM 878 C CA . MET A 1 111 ? 13.740 -20.682 -23.158 1.00 82.56 111 MET A CA 1
ATOM 879 C C . MET A 1 111 ? 12.338 -20.262 -23.612 1.00 82.56 111 MET A C 1
ATOM 881 O O . MET A 1 111 ? 12.217 -19.497 -24.568 1.00 82.56 111 MET A O 1
ATOM 885 N N . ALA A 1 112 ? 11.285 -20.712 -22.919 1.00 85.44 112 ALA A N 1
ATOM 886 C CA . ALA A 1 112 ? 9.913 -20.291 -23.207 1.00 85.44 112 ALA A CA 1
ATOM 887 C C . ALA A 1 112 ? 9.721 -18.776 -23.000 1.00 85.44 112 ALA A C 1
ATOM 889 O O . ALA A 1 112 ? 9.040 -18.124 -23.788 1.00 85.44 112 ALA A O 1
ATOM 890 N N . ASN A 1 113 ? 10.401 -18.207 -22.002 1.00 75.19 113 ASN A N 1
ATOM 891 C CA . ASN A 1 113 ? 10.418 -16.780 -21.690 1.00 75.19 113 ASN A CA 1
ATOM 892 C C . ASN A 1 113 ? 11.534 -16.001 -22.414 1.00 75.19 113 ASN A C 1
ATOM 894 O O . ASN A 1 113 ? 11.801 -14.853 -22.053 1.00 75.19 113 ASN A O 1
ATOM 898 N N . ARG A 1 114 ? 12.208 -16.595 -23.414 1.00 84.62 114 ARG A N 1
ATOM 899 C CA . ARG A 1 114 ? 13.343 -16.007 -24.162 1.00 84.62 114 ARG A CA 1
ATOM 900 C C . ARG A 1 114 ? 14.433 -15.397 -23.267 1.00 84.62 114 ARG A C 1
ATOM 902 O O . ARG A 1 114 ? 14.998 -14.354 -23.589 1.00 84.62 114 ARG A O 1
ATOM 909 N N . PHE A 1 115 ? 14.699 -16.034 -22.130 1.00 81.69 115 PHE A N 1
ATOM 910 C CA . PHE A 1 115 ? 15.644 -15.607 -21.096 1.00 81.69 115 PHE A CA 1
ATOM 911 C C . PHE A 1 115 ? 15.372 -14.199 -20.540 1.00 81.69 115 PHE A C 1
ATOM 913 O O . PHE A 1 115 ? 16.274 -13.532 -20.032 1.00 81.69 115 PHE A O 1
ATOM 920 N N . SER A 1 116 ? 14.130 -13.715 -20.641 1.00 74.00 116 SER A N 1
ATOM 921 C CA . SER A 1 116 ? 13.750 -12.372 -20.190 1.00 74.00 116 SER A CA 1
ATOM 922 C C . SER A 1 116 ? 13.923 -12.185 -18.682 1.00 74.00 116 SER A C 1
ATOM 924 O O . SER A 1 116 ? 14.394 -11.130 -18.263 1.00 74.00 116 SER A O 1
ATOM 926 N N . THR A 1 117 ? 13.619 -13.206 -17.876 1.00 70.75 117 THR A N 1
ATOM 927 C CA . THR A 1 117 ? 13.817 -13.194 -16.420 1.00 70.75 117 THR A CA 1
ATOM 928 C C . THR A 1 117 ? 15.302 -13.126 -16.075 1.00 70.75 117 THR A C 1
ATOM 930 O O . THR A 1 117 ? 15.715 -12.223 -15.353 1.00 70.75 117 THR A O 1
ATOM 933 N N . THR A 1 118 ? 16.132 -13.994 -16.664 1.00 72.31 118 THR A N 1
ATOM 934 C CA . THR A 1 118 ? 17.594 -13.946 -16.484 1.00 72.31 118 THR A CA 1
ATOM 935 C C . THR A 1 118 ? 18.177 -12.590 -16.899 1.00 72.31 118 THR A C 1
ATOM 937 O O . THR A 1 118 ? 19.004 -12.022 -16.186 1.00 72.31 118 THR A O 1
ATOM 940 N N . LYS A 1 119 ? 17.719 -12.028 -18.026 1.00 73.06 119 LYS A N 1
ATOM 941 C CA . LYS A 1 119 ? 18.146 -10.707 -18.508 1.00 73.06 119 LYS A CA 1
ATOM 942 C C . LYS A 1 119 ? 17.727 -9.586 -17.552 1.00 73.06 119 LYS A C 1
ATOM 944 O O . LYS A 1 119 ? 18.542 -8.710 -17.287 1.00 73.06 119 LYS A O 1
ATOM 949 N N . ARG A 1 120 ? 16.497 -9.612 -17.026 1.00 68.62 120 ARG A N 1
ATOM 950 C CA . ARG A 1 120 ? 15.989 -8.632 -16.046 1.00 68.62 120 ARG A CA 1
ATOM 951 C C . ARG A 1 120 ? 16.852 -8.612 -14.786 1.00 68.62 120 ARG A C 1
ATOM 953 O O . ARG A 1 120 ? 17.295 -7.546 -14.382 1.00 68.62 120 ARG A O 1
ATOM 960 N N . VAL A 1 121 ? 17.172 -9.793 -14.269 1.00 68.50 121 VAL A N 1
ATOM 961 C CA . VAL A 1 121 ? 18.016 -9.996 -13.086 1.00 68.50 121 VAL A CA 1
ATOM 962 C C . VAL A 1 121 ? 19.475 -9.554 -13.316 1.00 68.50 121 VAL A C 1
ATOM 964 O O . VAL A 1 121 ? 20.118 -8.963 -12.453 1.00 68.50 121 VAL A O 1
ATOM 967 N N . LEU A 1 122 ? 20.040 -9.816 -14.498 1.00 68.31 122 LEU A N 1
ATOM 968 C CA . LEU A 1 122 ? 21.379 -9.325 -14.855 1.00 68.31 122 LEU A CA 1
ATOM 969 C C . LEU A 1 122 ? 21.408 -7.798 -14.994 1.00 68.31 122 LEU A C 1
ATOM 971 O O . LEU A 1 122 ? 22.338 -7.150 -14.515 1.00 68.31 122 LEU A O 1
ATOM 975 N N . LEU A 1 123 ? 20.383 -7.224 -15.627 1.00 67.50 123 LEU A N 1
ATOM 976 C CA . LEU A 1 123 ? 20.240 -5.778 -15.774 1.00 67.50 123 LEU A CA 1
ATOM 977 C C . LEU A 1 123 ? 20.018 -5.088 -14.424 1.00 67.50 123 LEU A C 1
ATOM 979 O O . LEU A 1 123 ? 20.591 -4.023 -14.210 1.00 67.50 123 LEU A O 1
ATOM 983 N N . SER A 1 124 ? 19.258 -5.690 -13.502 1.00 62.66 124 SER A N 1
ATOM 984 C CA . SER A 1 124 ? 19.061 -5.153 -12.149 1.00 62.66 124 SER A CA 1
ATOM 985 C C . SER A 1 124 ? 20.387 -5.072 -11.381 1.00 62.66 124 SER A C 1
ATOM 987 O O . SER A 1 124 ? 20.646 -4.066 -10.722 1.00 62.66 124 SER A O 1
ATOM 989 N N . LYS A 1 125 ? 21.288 -6.054 -11.548 1.00 64.25 125 LYS A N 1
ATOM 990 C CA . LYS A 1 125 ? 22.640 -6.030 -10.964 1.00 64.25 125 LYS A CA 1
ATOM 991 C C . LYS A 1 125 ? 23.524 -4.921 -11.543 1.00 64.25 125 LYS A C 1
ATOM 993 O O . LYS A 1 125 ? 24.125 -4.178 -10.774 1.00 64.25 125 LYS A O 1
ATOM 998 N N . ILE A 1 126 ? 23.570 -4.784 -12.872 1.00 62.66 126 ILE A N 1
ATOM 999 C CA . ILE A 1 126 ? 24.349 -3.722 -13.538 1.00 62.66 126 ILE A CA 1
ATOM 1000 C C . ILE A 1 126 ? 23.844 -2.346 -13.091 1.00 62.66 126 ILE A C 1
ATOM 1002 O O . ILE A 1 126 ? 24.638 -1.478 -12.742 1.00 62.66 126 ILE A O 1
ATOM 1006 N N . LYS A 1 127 ? 22.518 -2.172 -13.025 1.00 55.69 127 LYS A N 1
ATOM 1007 C CA . LYS A 1 127 ? 21.880 -0.920 -12.607 1.00 55.69 127 LYS A CA 1
ATOM 1008 C C . LYS A 1 127 ? 22.151 -0.592 -11.130 1.00 55.69 127 LYS A C 1
ATOM 1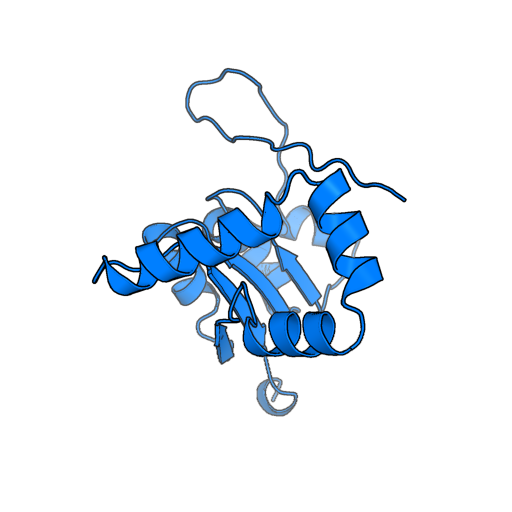010 O O . LYS A 1 127 ? 22.346 0.573 -10.793 1.00 55.69 127 LYS A O 1
ATOM 1015 N N . LYS A 1 128 ? 22.209 -1.611 -10.262 1.00 56.59 128 LYS A N 1
ATOM 1016 C CA . LYS A 1 128 ? 22.552 -1.486 -8.835 1.00 56.59 128 LYS A CA 1
ATOM 1017 C C . LYS A 1 128 ? 24.024 -1.124 -8.601 1.00 56.59 128 LYS A C 1
ATOM 1019 O O . LYS A 1 128 ? 24.314 -0.432 -7.636 1.00 56.59 128 LYS A O 1
ATOM 1024 N N . GLU A 1 129 ? 24.935 -1.565 -9.469 1.00 55.75 129 GLU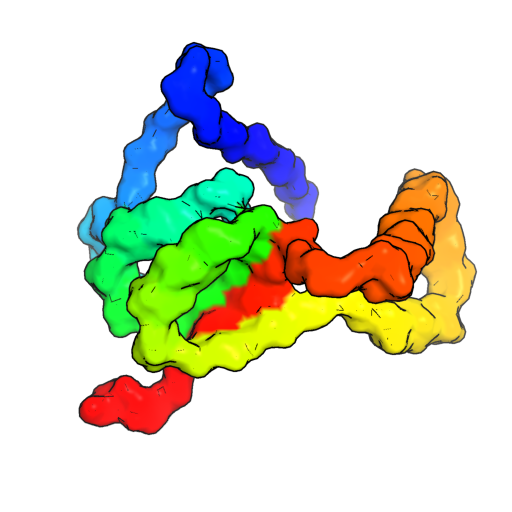 A N 1
ATOM 1025 C CA . GLU A 1 129 ? 26.359 -1.186 -9.425 1.00 55.75 129 GLU A CA 1
ATOM 1026 C C . GLU A 1 129 ? 26.620 0.220 -10.003 1.00 55.75 129 GLU A C 1
ATOM 1028 O O . GLU A 1 129 ? 27.625 0.837 -9.664 1.00 55.75 129 GLU A O 1
ATOM 1033 N N . SER A 1 130 ? 25.727 0.744 -10.852 1.00 50.41 130 SER A N 1
ATOM 1034 C CA . SER A 1 130 ? 25.943 1.994 -11.597 1.00 50.41 130 SER A CA 1
ATOM 1035 C C . SER A 1 130 ? 25.280 3.255 -11.026 1.00 50.41 130 SER A C 1
ATOM 1037 O O . SER A 1 130 ? 25.456 4.320 -11.613 1.00 50.41 130 SER A O 1
ATOM 1039 N N . SER A 1 131 ? 24.482 3.182 -9.954 1.00 45.44 131 SER A N 1
ATOM 1040 C CA . SER A 1 131 ? 23.737 4.358 -9.475 1.00 45.44 131 SER A CA 1
ATOM 1041 C C . SER A 1 131 ? 23.687 4.505 -7.952 1.00 45.44 131 SER A C 1
ATOM 1043 O O . SER A 1 131 ? 23.186 3.623 -7.258 1.00 45.44 131 SER A O 1
ATOM 1045 N N . ASP A 1 132 ? 24.077 5.688 -7.472 1.00 52.84 132 ASP A N 1
ATOM 1046 C CA . ASP A 1 132 ? 23.848 6.193 -6.104 1.00 52.84 132 ASP A CA 1
ATOM 1047 C C . ASP A 1 132 ? 22.400 6.680 -5.868 1.00 52.84 132 ASP A C 1
ATOM 1049 O O . ASP A 1 132 ? 22.066 7.193 -4.801 1.00 52.84 132 ASP A O 1
ATOM 1053 N N . THR A 1 133 ? 21.512 6.550 -6.858 1.00 56.50 133 THR A N 1
ATOM 1054 C CA . THR A 1 133 ? 20.108 6.960 -6.751 1.00 56.50 133 THR A CA 1
ATOM 1055 C C . THR A 1 133 ? 19.219 5.821 -6.251 1.00 56.50 133 THR A C 1
ATOM 1057 O O . THR A 1 133 ? 19.427 4.650 -6.574 1.00 56.50 133 THR A O 1
ATOM 1060 N N . ALA A 1 134 ? 18.207 6.165 -5.448 1.00 62.53 134 ALA A N 1
ATOM 1061 C CA . ALA A 1 134 ? 17.227 5.210 -4.945 1.00 62.53 134 ALA A CA 1
ATOM 1062 C C . ALA A 1 134 ? 16.493 4.525 -6.112 1.00 62.53 134 ALA A C 1
ATOM 1064 O O . ALA A 1 134 ? 15.858 5.188 -6.932 1.00 62.53 134 ALA A O 1
ATOM 1065 N N . HIS A 1 135 ? 16.579 3.194 -6.183 1.00 74.88 135 HIS A N 1
ATOM 1066 C CA . HIS A 1 135 ? 15.843 2.406 -7.172 1.00 74.88 135 HIS A CA 1
ATOM 1067 C C . HIS A 1 135 ? 14.393 2.229 -6.733 1.00 74.88 135 HIS A C 1
ATOM 1069 O O . HIS A 1 135 ? 14.136 1.753 -5.628 1.00 74.88 135 HIS A O 1
ATOM 1075 N N . TYR A 1 136 ? 13.480 2.594 -7.629 1.00 78.75 136 TYR A N 1
ATOM 1076 C CA . TYR A 1 136 ? 12.049 2.321 -7.559 1.00 78.75 136 TYR A CA 1
ATOM 1077 C C . TYR A 1 136 ? 11.633 1.449 -8.768 1.00 78.75 136 TYR A C 1
ATOM 1079 O O . TYR A 1 136 ? 12.339 1.467 -9.788 1.00 78.75 136 TYR A O 1
ATOM 1087 N N . PRO A 1 137 ? 10.531 0.682 -8.680 1.00 85.12 137 PRO A N 1
ATOM 1088 C CA . PRO A 1 137 ? 9.644 0.566 -7.521 1.00 85.12 137 PRO A CA 1
ATOM 1089 C C . PRO A 1 137 ? 10.291 -0.184 -6.346 1.00 85.12 137 PRO A C 1
ATOM 1091 O O . PRO A 1 137 ? 11.301 -0.871 -6.513 1.00 85.12 137 PRO A O 1
ATOM 1094 N N . LYS A 1 138 ? 9.740 -0.013 -5.141 1.00 87.94 138 LYS A N 1
ATOM 1095 C CA . LYS A 1 138 ? 10.181 -0.672 -3.904 1.00 87.94 138 LYS A CA 1
ATOM 1096 C C . LYS A 1 138 ? 9.063 -1.523 -3.333 1.00 87.94 138 LYS A C 1
ATOM 1098 O O . LYS A 1 138 ? 7.994 -1.001 -3.040 1.00 87.94 138 LYS A O 1
ATOM 1103 N N . GLN A 1 139 ? 9.343 -2.797 -3.069 1.00 90.88 139 GLN A N 1
ATOM 1104 C CA . GLN A 1 139 ? 8.410 -3.657 -2.348 1.00 90.88 139 GLN A CA 1
ATOM 1105 C C . GLN A 1 139 ? 8.634 -3.525 -0.840 1.00 90.88 139 GLN A C 1
ATOM 1107 O O . GLN A 1 139 ? 9.738 -3.731 -0.335 1.00 90.88 139 GLN A O 1
ATOM 1112 N N . ILE A 1 140 ? 7.592 -3.162 -0.102 1.00 93.56 140 ILE A N 1
ATOM 1113 C CA . ILE A 1 140 ? 7.670 -2.787 1.308 1.00 93.56 140 ILE A CA 1
ATOM 1114 C C . ILE A 1 140 ? 6.543 -3.456 2.079 1.00 93.56 140 ILE A C 1
ATOM 1116 O O . ILE A 1 140 ? 5.406 -3.540 1.628 1.00 93.56 140 ILE A O 1
ATOM 1120 N N . VAL A 1 141 ? 6.865 -3.919 3.282 1.00 95.25 141 VAL A N 1
ATOM 1121 C CA . 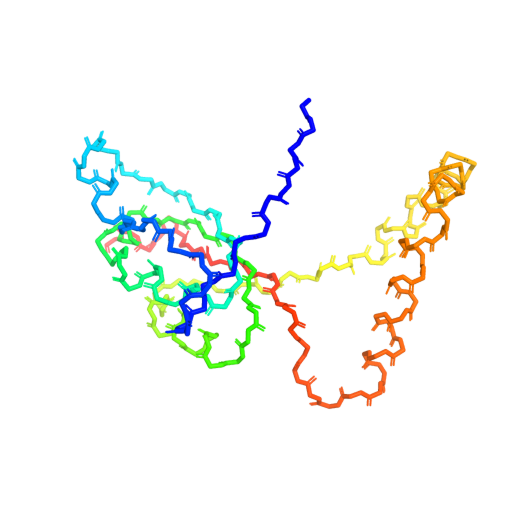VAL A 1 141 ? 5.893 -4.433 4.240 1.00 95.25 141 VAL A CA 1
ATOM 1122 C C . VAL A 1 141 ? 5.847 -3.519 5.456 1.00 95.25 141 VAL A C 1
ATOM 1124 O O . VAL A 1 141 ? 6.865 -3.318 6.123 1.00 95.25 141 VAL A O 1
ATOM 1127 N N . TYR A 1 142 ? 4.656 -3.021 5.772 1.00 96.31 142 TYR A N 1
ATOM 1128 C CA . TYR A 1 142 ? 4.341 -2.313 7.006 1.00 96.31 142 TYR A CA 1
ATOM 1129 C C . TYR A 1 142 ? 3.553 -3.228 7.938 1.00 96.31 142 TYR A C 1
ATOM 1131 O O . TYR A 1 142 ? 2.663 -3.949 7.493 1.00 96.31 142 TYR A O 1
ATOM 1139 N N . TYR A 1 143 ? 3.873 -3.233 9.230 1.00 95.38 143 TYR A N 1
ATOM 1140 C CA . TYR A 1 143 ? 3.204 -4.111 10.189 1.00 95.38 143 TYR A CA 1
ATOM 1141 C C . TYR A 1 143 ? 3.139 -3.532 11.606 1.00 95.38 143 TYR A C 1
ATOM 1143 O O . TYR A 1 143 ? 4.019 -2.780 12.028 1.00 95.38 143 TYR A O 1
ATOM 1151 N N . LYS A 1 144 ? 2.106 -3.930 12.353 1.00 92.06 144 LYS A N 1
ATOM 1152 C CA . LYS A 1 144 ? 1.959 -3.708 13.801 1.00 92.06 144 LYS A CA 1
ATOM 1153 C C . LYS A 1 144 ? 2.183 -5.018 14.549 1.00 92.06 144 LYS A C 1
ATOM 1155 O O . LYS A 1 144 ? 1.786 -6.086 14.081 1.00 92.06 144 LYS A O 1
ATOM 1160 N N . LEU A 1 145 ? 2.814 -4.962 15.717 1.00 79.06 145 LEU A N 1
ATOM 1161 C CA . LEU A 1 145 ? 2.875 -6.104 16.627 1.00 79.06 145 LEU A CA 1
ATOM 1162 C C . LEU A 1 145 ? 1.625 -6.135 17.509 1.00 79.06 145 LEU A C 1
ATOM 1164 O O . LEU A 1 145 ? 1.005 -5.111 17.771 1.00 79.06 145 LEU A O 1
ATOM 1168 N N . ARG A 1 146 ? 1.270 -7.315 18.033 1.00 65.38 146 ARG A N 1
ATOM 1169 C CA . ARG A 1 146 ? 0.148 -7.461 18.983 1.00 65.38 146 ARG A CA 1
ATOM 1170 C C . ARG A 1 146 ? 0.274 -6.576 20.232 1.00 65.38 146 ARG A C 1
ATOM 1172 O O . ARG A 1 146 ? -0.739 -6.282 20.850 1.00 65.38 146 ARG A O 1
ATOM 1179 N N . SER A 1 147 ? 1.489 -6.171 20.594 1.00 63.12 147 SER A N 1
ATOM 1180 C CA . SER A 1 147 ? 1.763 -5.223 21.680 1.00 63.12 147 SER A CA 1
ATOM 1181 C C . SER A 1 147 ? 1.300 -3.798 21.392 1.00 63.12 147 SER A C 1
ATOM 1183 O O . SER A 1 147 ? 1.197 -3.014 22.320 1.00 63.12 147 SER A O 1
ATOM 1185 N N . ASP A 1 148 ? 1.041 -3.462 20.130 1.00 65.00 148 ASP A N 1
ATOM 1186 C CA . ASP A 1 148 ? 0.835 -2.082 19.685 1.00 65.00 148 ASP A CA 1
ATOM 1187 C C . ASP A 1 148 ? -0.663 -1.692 19.699 1.00 65.00 148 ASP A C 1
ATOM 1189 O O . ASP A 1 148 ? -1.031 -0.613 19.247 1.00 65.00 148 ASP A O 1
ATOM 1193 N N . PHE A 1 149 ? -1.532 -2.578 20.208 1.00 58.81 149 PHE A N 1
ATOM 1194 C CA . PHE A 1 149 ? -2.988 -2.387 20.336 1.00 58.81 149 PHE A CA 1
ATOM 1195 C C . PHE A 1 149 ? -3.436 -2.050 21.771 1.00 58.81 149 PHE A C 1
ATOM 1197 O O . PHE A 1 149 ? -4.626 -2.147 22.075 1.00 58.81 149 PHE A O 1
ATOM 1204 N N . SER A 1 150 ? -2.485 -1.738 22.657 1.00 50.41 150 SER A N 1
ATOM 1205 C CA . SER A 1 150 ? -2.711 -1.389 24.067 1.00 50.41 150 SER A CA 1
ATOM 1206 C C . SER A 1 150 ? -3.187 0.044 24.258 1.00 50.41 150 SER A C 1
ATOM 1208 O O . SER A 1 150 ? -2.568 0.930 23.627 1.00 50.41 150 SER A O 1
#

InterPro domains:
  IPR006342 Methyltransferase FkbM [PF05050] (18-78)
  IPR006342 Methyltransferase FkbM [TIGR01444] (17-67)
  IPR029063 S-adenosyl-L-methionine-dependent methyltransferase superfamily [G3DSA:3.40.50.150] (5-103)
  IPR029063 S-adenosyl-L-methionine-dependent methyltransferase superfamily [SSF53335] (13-82)

Organism: Saccharolobus islandicus (strain REY15A) (NCBI:txid930945)

Radius of gyration: 18.87 Å; chains: 1; bounding box: 47×43×48 Å

Foldseek 3Di:
DDDDDDQDDDDPPDDDDDDDAALVVVCVVVVDQDQEEEEEHAACQLVNCVSCLVSVVSYFKYKYFHFDDVSVVSVCVSLVLWDKDWDDPDPVVVVVVVCVVCVVVVVVVCVVVVVVVVVVVVVVVVVVVPDPDDDDRIIMMTGDDPVSVD

Sequence (150 aa):
MKGEGVGAYVFEDGEGMVETTTLDEIMEETGLKPRILKMDIEGAEGKALIGGINTVKYLELIEMEVHDEENMKKVEEILTGFRKRELAIEDLGNVYKQFLKHPFKILRIEMANRFSTTKRVLLSKIKKESSDTAHYPKQIVYYKLRSDFS

Secondary structure (DSSP, 8-state):
-----------TT-SS------HHHHHHHH----SEEEEE-SS-HHHHHHTTHHHHTT-SEEEEEE--HHHHHHHHHHTTTSEEEEE-S--HHHHHHHHHHSHHHHHHHHHHTTTHHHHHHHHHHHHHHH-SSPPSSEEEEEE--GGGG-

pLDDT: mean 78.67, std 18.5, range [26.45, 97.12]